Protein AF-A0A2R6IZD3-F1 (afdb_monomer_lite)

Structu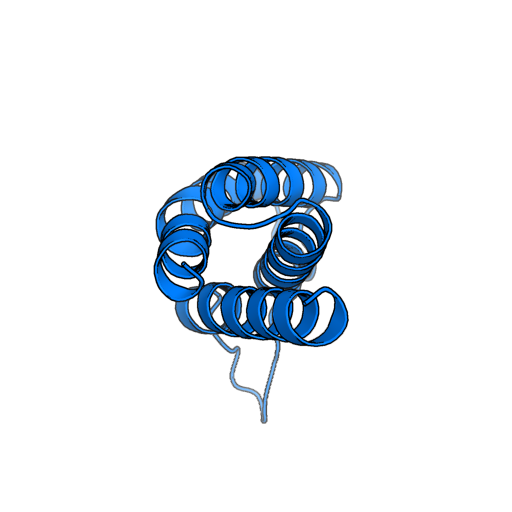re (mmCIF, N/CA/C/O backbone):
data_AF-A0A2R6IZD3-F1
#
_entry.id   AF-A0A2R6IZD3-F1
#
loop_
_atom_site.group_PDB
_atom_site.id
_atom_site.type_symbol
_atom_site.label_atom_id
_atom_site.label_alt_id
_atom_site.label_comp_id
_atom_site.label_asym_id
_atom_site.label_entity_id
_atom_site.label_seq_id
_atom_site.pdbx_PDB_ins_code
_atom_site.Cartn_x
_atom_site.Cartn_y
_atom_site.Cartn_z
_atom_site.occupancy
_atom_site.B_iso_or_equiv
_atom_site.auth_seq_id
_atom_site.auth_comp_id
_atom_site.auth_asym_id
_atom_site.auth_atom_id
_atom_site.pdbx_PDB_model_num
ATOM 1 N N . ARG A 1 1 ? 10.808 -5.545 -6.545 1.00 80.62 1 ARG A N 1
ATOM 2 C CA . ARG A 1 1 ? 10.245 -4.189 -6.763 1.00 80.62 1 ARG A CA 1
ATOM 3 C C . ARG A 1 1 ? 8.856 -3.970 -6.158 1.00 80.62 1 ARG A C 1
ATOM 5 O O . ARG A 1 1 ? 8.597 -2.849 -5.776 1.00 80.62 1 ARG A O 1
ATOM 12 N N . VAL A 1 2 ? 7.989 -4.988 -6.036 1.00 90.44 2 VAL A N 1
ATOM 13 C CA . VAL A 1 2 ? 6.644 -4.836 -5.426 1.00 90.44 2 VAL A CA 1
ATOM 14 C C . VAL A 1 2 ? 6.631 -5.159 -3.926 1.00 90.44 2 VAL A C 1
ATOM 16 O O . VAL A 1 2 ? 6.187 -4.349 -3.127 1.00 90.44 2 VAL A O 1
ATOM 19 N N . ALA A 1 3 ? 7.171 -6.318 -3.534 1.00 90.50 3 ALA A N 1
ATOM 20 C CA . ALA A 1 3 ? 7.132 -6.767 -2.139 1.00 90.50 3 ALA A CA 1
ATOM 21 C C . ALA A 1 3 ? 7.892 -5.838 -1.176 1.00 90.50 3 ALA A C 1
ATOM 23 O O . ALA A 1 3 ? 7.419 -5.579 -0.079 1.00 90.50 3 ALA A O 1
ATOM 24 N N . LEU A 1 4 ? 9.046 -5.308 -1.598 1.00 92.94 4 LEU A N 1
ATOM 25 C CA . LEU A 1 4 ? 9.873 -4.436 -0.761 1.00 92.94 4 LEU A CA 1
ATOM 26 C C . LEU A 1 4 ? 9.143 -3.148 -0.329 1.00 92.94 4 LEU A C 1
ATOM 28 O O . LEU A 1 4 ? 9.018 -2.950 0.876 1.00 92.94 4 LEU A O 1
ATOM 32 N N . PRO A 1 5 ? 8.606 -2.303 -1.237 1.00 91.81 5 PRO A N 1
ATOM 33 C CA . PRO A 1 5 ? 7.829 -1.140 -0.810 1.00 91.81 5 PRO A CA 1
ATOM 34 C C . PRO A 1 5 ? 6.567 -1.524 -0.030 1.00 91.81 5 PRO A C 1
ATOM 36 O O . PRO A 1 5 ? 6.240 -0.834 0.923 1.00 91.81 5 PRO A O 1
ATOM 39 N N . ALA A 1 6 ? 5.892 -2.629 -0.366 1.00 93.19 6 ALA A N 1
ATOM 40 C CA . ALA A 1 6 ? 4.692 -3.062 0.355 1.00 93.19 6 ALA A CA 1
ATOM 41 C C . ALA A 1 6 ? 4.972 -3.430 1.825 1.00 93.19 6 ALA A C 1
ATOM 43 O O . ALA A 1 6 ? 4.234 -3.023 2.718 1.00 93.19 6 ALA A O 1
ATOM 44 N N . ILE A 1 7 ? 6.064 -4.154 2.091 1.00 95.81 7 ILE A N 1
ATOM 45 C CA . ILE A 1 7 ? 6.484 -4.469 3.463 1.00 95.81 7 ILE A CA 1
ATOM 46 C C . ILE A 1 7 ? 6.988 -3.212 4.180 1.00 95.81 7 ILE A C 1
ATOM 48 O O . ILE A 1 7 ? 6.666 -3.025 5.345 1.00 95.81 7 ILE A O 1
ATOM 52 N N . LEU A 1 8 ? 7.711 -2.316 3.497 1.00 93.00 8 LEU A N 1
ATOM 53 C CA . LEU A 1 8 ? 8.158 -1.051 4.094 1.00 93.00 8 LEU A CA 1
ATOM 54 C C . LEU A 1 8 ? 6.991 -0.132 4.479 1.00 93.00 8 LEU A C 1
ATOM 56 O O . LEU A 1 8 ? 7.055 0.503 5.527 1.00 93.00 8 LEU A O 1
ATOM 60 N N . MET A 1 9 ? 5.927 -0.077 3.670 1.00 95.00 9 MET A N 1
ATOM 61 C CA . MET A 1 9 ? 4.697 0.641 4.023 1.00 95.00 9 MET A CA 1
ATOM 62 C C . MET A 1 9 ? 4.124 0.112 5.332 1.00 95.00 9 MET A C 1
ATOM 64 O O . MET A 1 9 ? 3.838 0.908 6.215 1.00 95.00 9 MET A O 1
ATOM 68 N N . LEU A 1 10 ? 4.039 -1.211 5.495 1.00 92.75 10 LEU A N 1
ATOM 69 C CA . LEU A 1 10 ? 3.637 -1.790 6.770 1.00 92.75 10 LEU A CA 1
ATOM 70 C C . LEU A 1 10 ? 4.608 -1.397 7.891 1.00 92.75 10 LEU A C 1
ATOM 72 O O . LEU A 1 10 ? 4.209 -0.825 8.890 1.00 92.75 10 LEU A O 1
ATOM 76 N N . THR A 1 11 ? 5.902 -1.660 7.727 1.00 93.50 11 THR A N 1
ATOM 77 C CA . THR A 1 11 ? 6.884 -1.485 8.810 1.00 93.50 11 THR A CA 1
ATOM 78 C C . THR A 1 11 ? 7.022 -0.033 9.285 1.00 93.50 11 THR A C 1
ATOM 80 O O . THR A 1 11 ? 7.405 0.192 10.430 1.00 93.50 11 THR A O 1
ATOM 83 N N . ILE A 1 12 ? 6.746 0.952 8.425 1.00 93.12 12 ILE A N 1
ATOM 84 C CA . ILE A 1 12 ? 6.958 2.376 8.725 1.00 93.12 12 ILE A CA 1
ATOM 85 C C . ILE A 1 12 ? 5.637 3.129 8.890 1.00 93.12 12 ILE A C 1
ATOM 87 O O . ILE A 1 12 ? 5.478 3.868 9.860 1.00 93.12 12 ILE A O 1
ATOM 91 N N . ALA A 1 13 ? 4.702 2.989 7.947 1.00 89.62 13 ALA A N 1
ATOM 92 C CA . ALA A 1 13 ? 3.487 3.798 7.950 1.00 89.62 13 ALA A CA 1
ATOM 93 C C . ALA A 1 13 ? 2.497 3.353 9.034 1.00 89.62 13 ALA A C 1
ATOM 95 O O . ALA A 1 13 ? 1.844 4.214 9.617 1.00 89.62 13 ALA A O 1
ATOM 96 N N . ASP A 1 14 ? 2.433 2.055 9.355 1.00 90.06 14 ASP A N 1
ATOM 97 C CA . ASP A 1 14 ? 1.525 1.539 10.388 1.00 90.06 14 ASP A CA 1
ATOM 98 C C . ASP A 1 14 ? 1.879 2.052 11.801 1.00 90.06 14 ASP A C 1
ATOM 100 O O . ASP A 1 14 ? 1.026 2.699 12.416 1.00 90.06 14 ASP A O 1
ATOM 104 N N . PRO A 1 15 ? 3.135 1.955 12.298 1.00 89.62 15 PRO A N 1
ATOM 105 C CA . PRO A 1 15 ? 3.491 2.556 13.585 1.00 89.62 15 PRO A CA 1
ATOM 106 C C . PRO A 1 15 ? 3.263 4.070 13.633 1.00 89.62 15 PRO A C 1
ATOM 108 O O . PRO A 1 15 ? 2.791 4.587 14.643 1.00 89.62 15 PRO A O 1
ATOM 111 N N . LEU A 1 16 ? 3.567 4.794 12.548 1.00 89.25 16 LEU A N 1
ATOM 112 C CA . LEU A 1 16 ? 3.318 6.238 12.472 1.00 89.25 16 LEU A CA 1
ATOM 113 C C . LEU A 1 16 ? 1.825 6.550 12.589 1.00 89.25 16 LEU A C 1
ATOM 115 O O . LEU A 1 16 ? 1.436 7.428 13.357 1.00 89.25 16 LEU A O 1
ATOM 119 N N . SER A 1 17 ? 0.990 5.810 11.867 1.00 86.06 17 SER A N 1
ATOM 120 C CA . SER A 1 17 ? -0.458 5.977 11.897 1.00 86.06 17 SER A CA 1
ATOM 121 C C . SER A 1 17 ? -1.054 5.594 13.256 1.00 86.06 17 SER A C 1
ATOM 123 O O . SER A 1 17 ? -1.956 6.269 13.751 1.00 86.06 17 SER A O 1
ATOM 125 N N . GLY A 1 18 ? -0.525 4.554 13.907 1.00 85.56 18 GLY A N 1
ATOM 126 C CA . GLY A 1 18 ? -0.901 4.164 15.267 1.00 85.56 18 GLY A CA 1
ATOM 127 C C . GLY A 1 18 ? -0.545 5.222 16.316 1.00 85.56 18 GLY A C 1
ATOM 128 O O . GLY A 1 18 ? -1.359 5.511 17.191 1.00 85.56 18 GLY A O 1
ATOM 129 N N . LEU A 1 19 ? 0.629 5.853 16.201 1.00 87.00 19 LEU A N 1
ATOM 130 C CA . LEU A 1 19 ? 1.038 6.949 17.087 1.00 87.00 19 LEU A CA 1
ATOM 131 C C . LEU A 1 19 ? 0.142 8.182 16.911 1.00 87.00 19 LEU A C 1
ATOM 133 O O . LEU A 1 19 ? -0.279 8.780 17.899 1.00 87.00 19 LEU A O 1
ATOM 137 N N . LEU A 1 20 ? -0.188 8.531 15.665 1.00 83.88 20 LEU A N 1
ATOM 138 C CA . LEU A 1 20 ? -1.009 9.700 15.338 1.00 83.88 20 LEU A CA 1
ATOM 139 C C . LEU A 1 20 ? -2.507 9.502 15.630 1.00 83.88 20 LEU A C 1
ATOM 141 O O . LEU A 1 20 ? -3.202 10.477 15.885 1.00 83.88 20 LEU A O 1
ATOM 145 N N . GLY A 1 21 ? -3.007 8.263 15.592 1.00 73.75 21 GLY A N 1
ATOM 146 C CA . GLY A 1 21 ? -4.418 7.928 15.828 1.00 73.75 21 GLY A CA 1
ATOM 147 C C . GLY A 1 21 ? -4.753 7.485 17.257 1.00 73.75 21 GLY A C 1
ATOM 148 O O . GLY A 1 21 ? -5.878 7.057 17.504 1.00 73.75 21 GLY A O 1
ATOM 149 N N . SER A 1 22 ? -3.792 7.541 18.184 1.00 65.19 22 SER A N 1
ATOM 150 C CA . SER A 1 22 ? -3.899 6.946 19.526 1.00 65.19 22 SER A CA 1
ATOM 151 C C . SER A 1 22 ? -4.963 7.575 20.443 1.00 65.19 22 SER A C 1
ATOM 153 O O . SER A 1 22 ? -5.399 6.916 21.386 1.00 65.19 22 SER A O 1
ATOM 155 N N . ASP A 1 23 ? -5.448 8.781 20.132 1.00 58.00 23 ASP A N 1
ATOM 156 C CA . ASP A 1 23 ? -6.492 9.477 20.901 1.00 58.00 23 ASP A CA 1
ATOM 157 C C . ASP A 1 23 ? -7.934 9.242 20.391 1.00 58.00 23 ASP A C 1
ATOM 159 O O . ASP A 1 23 ? -8.891 9.687 21.029 1.00 58.00 23 ASP A O 1
ATOM 163 N N . GLU A 1 24 ? -8.146 8.516 19.281 1.00 55.03 24 GLU A N 1
ATOM 164 C CA . GLU A 1 24 ? -9.479 8.374 18.671 1.00 55.03 24 GLU A CA 1
ATOM 165 C C . GLU A 1 24 ? -9.986 6.918 18.601 1.00 55.03 24 GLU A C 1
ATOM 167 O O . GLU A 1 24 ? -9.659 6.147 17.700 1.00 55.03 24 GLU A O 1
ATOM 172 N N . LEU A 1 25 ? -10.909 6.548 19.502 1.00 54.03 25 LEU A N 1
ATOM 173 C CA . LEU A 1 25 ? -11.754 5.345 19.384 1.00 54.03 25 LEU A CA 1
ATOM 174 C C . LEU A 1 25 ? -12.848 5.553 18.317 1.00 54.03 25 LEU A C 1
ATOM 176 O O . LEU A 1 25 ? -14.041 5.610 18.626 1.00 54.03 25 LEU A O 1
ATOM 180 N N . ARG A 1 26 ? -12.457 5.708 17.049 1.00 60.69 26 ARG A N 1
ATOM 181 C CA . ARG A 1 26 ? -13.386 5.852 15.916 1.00 60.69 26 ARG A CA 1
ATOM 182 C C . ARG A 1 26 ? -13.267 4.692 14.933 1.00 60.69 26 ARG A C 1
ATOM 184 O O . ARG A 1 26 ? -12.221 4.074 14.786 1.00 60.69 26 ARG A O 1
ATOM 191 N N . ALA A 1 27 ? -14.372 4.405 14.243 1.00 55.12 27 ALA A N 1
ATOM 192 C CA . ALA A 1 27 ? -14.442 3.354 13.223 1.00 55.12 27 ALA A CA 1
ATOM 193 C C . ALA A 1 27 ? -13.591 3.656 11.972 1.00 55.12 27 ALA A C 1
ATOM 195 O O . ALA A 1 27 ? -13.261 2.739 11.226 1.00 55.12 27 ALA A O 1
ATOM 196 N N . ALA A 1 28 ? -13.242 4.927 11.757 1.00 61.22 28 ALA A N 1
ATOM 197 C CA . ALA A 1 28 ? -12.306 5.388 10.741 1.00 61.22 28 ALA A CA 1
ATOM 198 C C . ALA A 1 28 ? -11.344 6.401 11.374 1.00 61.22 28 ALA A C 1
ATOM 200 O O . ALA A 1 28 ? -11.766 7.185 12.230 1.00 61.22 28 ALA A O 1
ATOM 201 N N . LYS A 1 29 ? -10.074 6.378 10.950 1.00 71.00 29 LYS A N 1
ATOM 202 C CA . LYS A 1 29 ? -9.052 7.343 11.390 1.00 71.00 29 LYS A CA 1
ATOM 203 C C . LYS A 1 29 ? -9.396 8.760 10.919 1.00 71.00 29 LYS A C 1
ATOM 205 O O . LYS A 1 29 ? -10.083 8.937 9.910 1.00 71.00 29 LYS A O 1
ATOM 210 N N . GLU A 1 30 ? -8.890 9.770 11.626 1.00 82.19 30 GLU A N 1
ATOM 211 C CA . GLU A 1 30 ? -9.009 11.162 11.189 1.00 82.19 30 GLU A CA 1
ATOM 212 C C . GLU A 1 30 ? -8.457 11.357 9.770 1.00 82.19 30 GLU A C 1
ATOM 214 O O . GLU A 1 30 ? -7.452 10.760 9.374 1.00 82.19 30 GLU A O 1
ATOM 219 N N . ALA A 1 31 ? -9.078 12.264 9.011 1.00 82.44 31 ALA A N 1
ATOM 220 C CA . ALA A 1 31 ? -8.635 12.600 7.658 1.00 82.44 31 ALA A CA 1
ATOM 221 C C . ALA A 1 31 ? -7.178 13.107 7.615 1.00 82.44 31 ALA A C 1
ATOM 223 O O . ALA A 1 31 ? -6.475 12.878 6.631 1.00 82.44 31 ALA A O 1
ATOM 224 N N . SER A 1 32 ? -6.723 13.759 8.690 1.00 84.31 32 SER A N 1
ATOM 225 C CA . SER A 1 32 ? -5.337 14.193 8.913 1.00 84.31 32 SER A CA 1
ATOM 226 C C . SER A 1 32 ? -4.367 13.003 8.916 1.00 84.31 32 SER A C 1
ATOM 228 O O . SER A 1 32 ? -3.382 13.008 8.177 1.00 84.31 32 SER A O 1
ATOM 230 N N . VAL A 1 33 ? -4.676 11.956 9.686 1.00 88.56 33 VAL A N 1
ATOM 231 C CA . VAL A 1 33 ? -3.868 10.735 9.802 1.00 88.56 33 VAL A CA 1
ATOM 232 C C . VAL A 1 33 ? -3.831 9.994 8.469 1.00 88.56 33 VAL A C 1
ATOM 234 O O . VAL A 1 33 ? -2.752 9.649 7.999 1.00 88.56 33 VAL A O 1
ATOM 237 N N . LEU A 1 34 ? -4.976 9.847 7.794 1.00 89.69 34 LEU A N 1
ATOM 238 C CA . LEU A 1 34 ? -5.040 9.204 6.474 1.00 89.69 34 LEU A CA 1
ATOM 239 C C . LEU A 1 34 ? -4.189 9.932 5.427 1.00 89.69 34 LEU A C 1
ATOM 241 O O . LEU A 1 34 ? -3.487 9.286 4.646 1.00 89.69 34 LEU A O 1
ATOM 245 N N . ALA A 1 35 ? -4.220 11.268 5.418 1.00 91.31 35 ALA A N 1
ATOM 246 C CA . ALA A 1 35 ? -3.399 12.064 4.512 1.00 91.31 35 ALA A CA 1
ATOM 247 C C . ALA A 1 35 ? -1.900 11.851 4.777 1.00 91.31 35 ALA A C 1
ATOM 249 O O . ALA A 1 35 ? -1.131 11.671 3.832 1.00 91.31 35 ALA A O 1
ATOM 250 N N . ILE A 1 36 ? -1.484 11.812 6.047 1.00 93.19 36 ILE A N 1
ATOM 251 C CA . ILE A 1 36 ? -0.090 11.541 6.420 1.00 93.19 36 ILE A CA 1
ATOM 252 C C . ILE A 1 36 ? 0.311 10.120 6.008 1.00 93.19 36 ILE A C 1
ATOM 254 O O . ILE A 1 36 ? 1.333 9.964 5.337 1.00 93.19 36 ILE A O 1
ATOM 258 N N . THR A 1 37 ? -0.497 9.101 6.326 1.00 94.19 37 THR A N 1
ATOM 259 C CA . THR A 1 37 ? -0.246 7.707 5.924 1.00 94.19 37 THR A CA 1
ATOM 260 C C . THR A 1 37 ? -0.077 7.601 4.410 1.00 94.19 37 THR A C 1
ATOM 262 O O . THR A 1 37 ? 0.871 6.980 3.936 1.00 94.19 37 THR A O 1
ATOM 265 N N . PHE A 1 38 ? -0.947 8.253 3.632 1.00 96.50 38 PHE A N 1
ATOM 266 C CA . PHE A 1 38 ? -0.840 8.278 2.173 1.00 96.50 38 PHE A CA 1
ATOM 267 C C . PHE A 1 38 ? 0.482 8.878 1.694 1.00 96.50 38 PHE A C 1
ATOM 269 O O . PHE A 1 38 ? 1.167 8.274 0.868 1.00 96.50 38 PHE A O 1
ATOM 276 N N . LEU A 1 39 ? 0.865 10.043 2.222 1.00 96.94 39 LEU A N 1
ATOM 277 C CA . LEU A 1 39 ? 2.105 10.718 1.837 1.00 96.94 39 LEU A CA 1
ATOM 278 C C . LEU A 1 39 ? 3.340 9.880 2.183 1.00 96.94 39 LEU A C 1
ATOM 280 O O . LEU A 1 39 ? 4.246 9.761 1.357 1.00 96.94 39 LEU A O 1
ATOM 284 N N . VAL A 1 40 ? 3.360 9.258 3.365 1.00 96.75 40 VAL A N 1
ATOM 285 C CA . VAL A 1 40 ? 4.444 8.364 3.794 1.00 96.75 40 VAL A CA 1
ATOM 286 C C . VA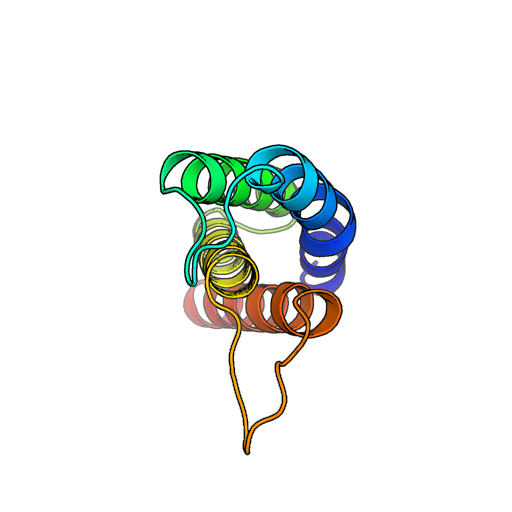L A 1 40 ? 4.526 7.144 2.878 1.00 96.75 40 VAL A C 1
ATOM 288 O O . VAL A 1 40 ? 5.595 6.855 2.339 1.00 96.75 40 VAL A O 1
ATOM 291 N N . CYS A 1 41 ? 3.407 6.458 2.637 1.00 96.81 41 CYS A N 1
ATOM 292 C CA . CYS A 1 41 ? 3.373 5.299 1.748 1.00 96.81 41 CYS A CA 1
ATOM 293 C C . CYS A 1 41 ? 3.811 5.662 0.321 1.00 96.81 41 CYS A C 1
ATOM 295 O O . CYS A 1 41 ? 4.590 4.933 -0.297 1.00 96.81 41 CYS A O 1
ATOM 297 N N . PHE A 1 42 ? 3.368 6.809 -0.198 1.00 97.62 42 PHE A N 1
ATOM 298 C CA . PHE A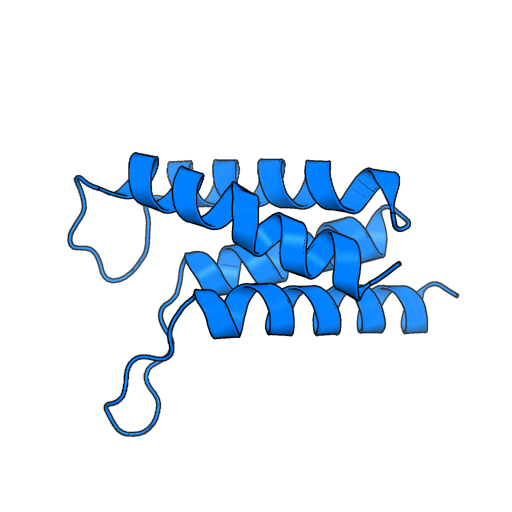 1 42 ? 3.760 7.286 -1.522 1.00 97.62 42 PHE A CA 1
ATOM 299 C C . PHE A 1 42 ? 5.263 7.583 -1.602 1.00 97.62 42 PHE A C 1
ATOM 301 O O . PHE A 1 42 ? 5.930 7.143 -2.544 1.00 97.62 42 PHE A O 1
ATOM 308 N N . ALA A 1 43 ? 5.821 8.253 -0.590 1.00 97.44 43 ALA A N 1
ATOM 309 C CA . ALA A 1 43 ? 7.255 8.514 -0.496 1.00 97.44 43 ALA A CA 1
ATOM 310 C C . ALA A 1 43 ? 8.075 7.214 -0.435 1.00 97.44 43 ALA A C 1
ATOM 312 O O . ALA A 1 43 ? 9.101 7.110 -1.106 1.00 97.44 43 ALA A O 1
ATOM 313 N N . ILE A 1 44 ? 7.594 6.200 0.294 1.00 96.88 44 ILE A N 1
ATOM 314 C CA . ILE A 1 44 ? 8.219 4.871 0.365 1.00 96.88 44 ILE A CA 1
ATOM 315 C C . ILE A 1 44 ? 8.192 4.165 -0.994 1.00 96.88 44 ILE A C 1
ATOM 317 O O . ILE A 1 44 ? 9.182 3.543 -1.363 1.00 96.88 44 ILE A O 1
ATOM 321 N N . ALA A 1 45 ? 7.089 4.232 -1.747 1.00 96.06 45 ALA A N 1
ATOM 322 C CA . ALA A 1 45 ? 6.947 3.520 -3.022 1.00 96.06 45 ALA A CA 1
ATOM 323 C C . ALA A 1 45 ? 7.746 4.140 -4.175 1.00 96.06 45 ALA A C 1
ATOM 325 O O . ALA A 1 45 ? 8.276 3.415 -5.020 1.00 96.06 45 ALA A O 1
ATOM 326 N N . THR A 1 46 ? 7.818 5.471 -4.205 1.00 96.44 46 THR A N 1
ATOM 327 C CA . THR A 1 46 ? 8.423 6.271 -5.282 1.00 96.44 46 THR A CA 1
ATOM 328 C C . THR A 1 46 ? 9.829 5.814 -5.713 1.00 96.44 46 THR A C 1
ATOM 330 O O . THR A 1 46 ? 10.066 5.736 -6.917 1.00 96.44 46 THR A O 1
ATOM 333 N N . PRO A 1 47 ? 10.771 5.457 -4.814 1.00 96.19 47 PRO A N 1
ATOM 334 C CA . PRO A 1 47 ? 12.093 4.982 -5.234 1.00 96.19 47 PRO A CA 1
ATOM 335 C C . PRO A 1 47 ? 12.105 3.580 -5.871 1.00 96.19 47 PRO A C 1
ATOM 337 O O . PRO A 1 47 ? 13.126 3.183 -6.429 1.00 96.19 47 PRO A O 1
ATOM 340 N N . PHE A 1 48 ? 11.013 2.807 -5.799 1.00 95.25 48 PHE A N 1
ATOM 341 C CA . PHE A 1 48 ? 10.983 1.411 -6.261 1.00 95.25 48 PHE A CA 1
ATOM 342 C C . PHE A 1 48 ? 10.147 1.175 -7.521 1.00 95.25 48 PHE A C 1
ATOM 344 O O . PHE A 1 48 ? 10.392 0.191 -8.231 1.00 95.25 48 PHE A O 1
ATOM 351 N N . VAL A 1 49 ? 9.135 2.008 -7.780 1.00 95.31 49 VAL A N 1
ATOM 352 C CA . VAL A 1 49 ? 8.179 1.830 -8.885 1.00 95.31 49 VAL A CA 1
ATOM 353 C C . VAL A 1 49 ? 7.788 3.174 -9.519 1.00 95.31 49 VAL A C 1
ATOM 355 O O . VAL A 1 49 ? 7.919 4.208 -8.870 1.00 95.31 49 VAL A O 1
ATOM 358 N N . PRO A 1 50 ? 7.294 3.188 -10.775 1.00 95.88 50 PRO A N 1
ATOM 359 C CA . PRO A 1 50 ? 6.826 4.413 -11.422 1.00 95.88 50 PRO A CA 1
ATOM 360 C C . PRO A 1 50 ? 5.702 5.127 -10.642 1.00 95.88 50 PRO A C 1
ATOM 362 O O . PRO A 1 50 ? 5.021 4.490 -9.830 1.00 95.88 50 PRO A O 1
ATOM 365 N N . PRO A 1 51 ? 5.436 6.419 -10.930 1.00 95.25 51 PRO A N 1
ATOM 366 C CA . PRO A 1 51 ? 4.496 7.231 -10.152 1.00 95.25 51 PRO A CA 1
ATOM 367 C C . PRO A 1 51 ? 3.079 6.657 -10.053 1.00 95.25 51 PRO A C 1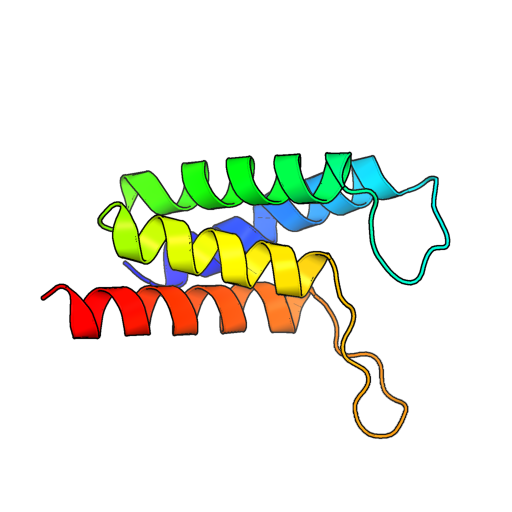
ATOM 369 O O . PRO A 1 51 ? 2.482 6.688 -8.983 1.00 95.25 51 PRO A O 1
ATOM 372 N N . VAL A 1 52 ? 2.540 6.095 -11.141 1.00 95.69 52 VAL A N 1
ATOM 373 C CA . VAL A 1 52 ? 1.173 5.543 -11.1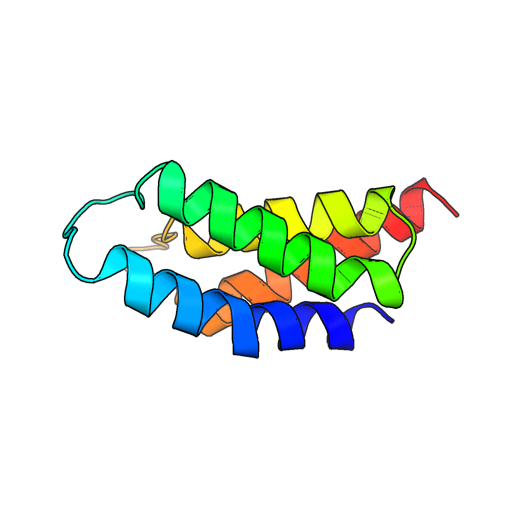54 1.00 95.69 52 VAL A CA 1
ATOM 374 C C . VAL A 1 52 ? 1.040 4.319 -10.226 1.00 95.69 52 VAL A C 1
ATOM 376 O O . VAL A 1 52 ? 0.205 4.361 -9.324 1.00 95.69 52 VAL A O 1
ATOM 379 N N . PRO A 1 53 ? 1.871 3.261 -10.341 1.00 96.38 53 PRO A N 1
ATOM 380 C CA . PRO A 1 53 ? 1.902 2.177 -9.357 1.00 96.38 53 PRO A CA 1
ATOM 381 C C . PRO A 1 53 ? 2.155 2.643 -7.918 1.00 96.38 53 PRO A C 1
ATOM 383 O O . PRO A 1 53 ? 1.545 2.101 -6.999 1.00 96.38 53 PRO A O 1
ATOM 386 N N . ALA A 1 54 ? 3.028 3.638 -7.712 1.00 96.81 54 ALA A N 1
ATOM 387 C CA . ALA A 1 54 ? 3.308 4.192 -6.386 1.00 96.81 54 ALA A CA 1
ATOM 388 C C . ALA A 1 54 ? 2.062 4.840 -5.762 1.00 96.81 54 ALA A C 1
ATOM 390 O O . ALA A 1 54 ? 1.750 4.564 -4.605 1.00 96.81 54 ALA A O 1
ATOM 391 N N . LEU A 1 55 ? 1.325 5.646 -6.536 1.00 97.00 55 LEU A N 1
ATOM 392 C CA . LEU A 1 55 ? 0.060 6.258 -6.115 1.00 97.00 55 LEU A CA 1
ATOM 393 C C . LEU A 1 55 ? -0.985 5.198 -5.754 1.00 97.00 55 LEU A C 1
ATOM 395 O O . LEU A 1 55 ? -1.616 5.294 -4.704 1.00 97.00 55 LEU A O 1
ATOM 399 N N . LEU A 1 56 ? -1.146 4.174 -6.599 1.00 97.25 56 LEU A N 1
ATOM 400 C CA . LEU A 1 56 ? -2.103 3.089 -6.363 1.00 97.25 56 LEU A CA 1
ATOM 401 C C . LEU A 1 56 ? -1.757 2.287 -5.103 1.00 97.25 56 LEU A C 1
ATOM 403 O O . LEU A 1 56 ? -2.636 2.009 -4.290 1.00 97.25 56 LEU A O 1
ATOM 407 N N . GLY A 1 57 ? -0.476 1.954 -4.922 1.00 97.12 57 GLY A N 1
ATOM 408 C CA . GLY A 1 57 ? 0.024 1.276 -3.728 1.00 97.12 57 GLY A CA 1
ATOM 409 C C . GLY A 1 57 ? -0.223 2.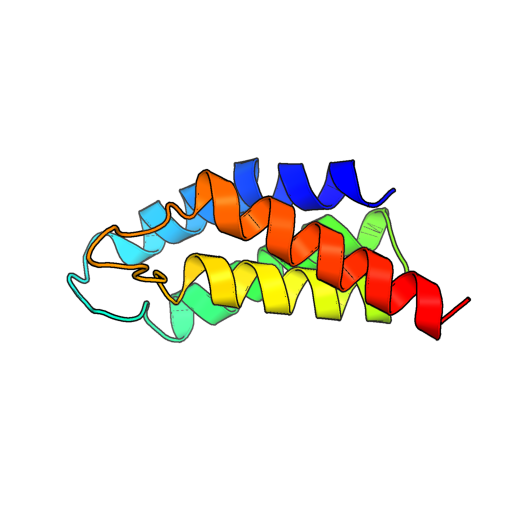073 -2.455 1.00 97.12 57 GLY A C 1
ATOM 410 O O . GLY A 1 57 ? -0.760 1.532 -1.491 1.00 97.12 57 GLY A O 1
ATOM 411 N N . ALA A 1 58 ? 0.118 3.363 -2.474 1.00 97.06 58 ALA A N 1
ATOM 412 C CA . ALA A 1 58 ? -0.093 4.258 -1.344 1.00 97.06 58 ALA A CA 1
ATOM 413 C C . ALA A 1 58 ? -1.573 4.387 -0.984 1.00 97.06 58 ALA A C 1
ATOM 415 O O . ALA A 1 58 ? -1.931 4.256 0.181 1.00 97.06 58 ALA A O 1
ATOM 416 N N . PHE A 1 59 ? -2.442 4.560 -1.981 1.00 97.00 59 PHE A N 1
ATOM 417 C CA . PHE A 1 59 ? -3.882 4.649 -1.764 1.00 97.00 59 PHE A CA 1
ATOM 418 C C . PHE A 1 59 ? -4.457 3.370 -1.140 1.00 97.00 59 PHE A C 1
ATOM 420 O O . PHE A 1 59 ? -5.205 3.436 -0.166 1.00 97.00 59 PHE A O 1
ATOM 427 N N . ALA A 1 60 ? -4.074 2.200 -1.659 1.00 96.62 60 ALA A N 1
ATOM 428 C CA . ALA A 1 60 ? -4.527 0.917 -1.130 1.00 96.62 60 ALA A CA 1
ATOM 429 C C . ALA A 1 60 ? -4.041 0.671 0.310 1.00 96.62 60 ALA A C 1
ATOM 431 O O . ALA A 1 60 ? -4.825 0.223 1.145 1.00 96.62 60 ALA A O 1
ATOM 432 N N . ALA A 1 61 ? -2.782 1.008 0.613 1.00 95.75 61 ALA A N 1
ATOM 433 C CA . ALA A 1 61 ? -2.227 0.927 1.964 1.00 95.75 61 ALA A CA 1
ATOM 434 C C . ALA A 1 61 ? -2.972 1.844 2.947 1.00 95.75 61 ALA A C 1
ATOM 436 O O . ALA A 1 61 ? -3.347 1.408 4.030 1.00 95.75 61 ALA A O 1
ATOM 437 N N . THR A 1 62 ? -3.246 3.091 2.557 1.00 95.19 62 THR A N 1
ATOM 438 C CA . THR A 1 62 ? -3.994 4.046 3.388 1.00 95.19 62 THR A CA 1
ATOM 439 C C . THR A 1 62 ? -5.419 3.586 3.661 1.00 95.19 62 THR A C 1
ATOM 441 O O . THR A 1 62 ? -5.912 3.756 4.772 1.00 95.19 62 THR A O 1
ATOM 444 N N . LEU A 1 63 ? -6.095 2.990 2.676 1.00 92.69 63 LEU A N 1
ATOM 445 C CA . LEU A 1 63 ? -7.424 2.420 2.898 1.00 92.69 63 LEU A CA 1
ATOM 446 C C . LEU A 1 63 ? -7.381 1.229 3.859 1.00 92.69 63 LEU A C 1
ATOM 448 O O . LEU A 1 63 ? -8.252 1.124 4.719 1.00 92.69 63 LEU A O 1
ATOM 452 N N . ALA A 1 64 ? -6.375 0.362 3.728 1.00 92.38 64 ALA A N 1
ATOM 453 C CA . ALA A 1 64 ? -6.181 -0.785 4.611 1.00 92.38 64 ALA A CA 1
ATOM 454 C C . ALA A 1 64 ? -5.899 -0.370 6.070 1.00 92.38 64 ALA A C 1
ATOM 456 O O . ALA A 1 64 ? -6.419 -0.997 6.987 1.00 92.38 64 ALA A O 1
ATOM 457 N N . ASP A 1 65 ? -5.137 0.708 6.265 1.00 90.38 65 ASP A N 1
ATOM 458 C CA . ASP A 1 65 ? -4.840 1.324 7.567 1.00 90.38 65 ASP A CA 1
ATOM 459 C C . ASP A 1 65 ? -6.049 2.078 8.165 1.00 90.38 65 ASP A C 1
ATOM 461 O O . ASP A 1 65 ? -6.279 2.100 9.376 1.00 90.38 65 ASP A O 1
ATOM 465 N N . GLY A 1 66 ? -6.837 2.724 7.303 1.00 87.38 66 GLY A N 1
ATOM 466 C CA . GLY A 1 66 ? -7.952 3.580 7.699 1.00 87.38 66 GLY A CA 1
ATOM 467 C C . GLY A 1 66 ? -9.264 2.854 7.975 1.00 87.38 66 GLY A C 1
ATOM 468 O O . GLY A 1 66 ? -10.087 3.360 8.741 1.00 87.38 66 GLY A O 1
ATOM 469 N N . VAL A 1 67 ? -9.479 1.700 7.338 1.00 84.12 67 VAL A N 1
ATOM 470 C CA . VAL A 1 67 ? -10.731 0.939 7.399 1.00 84.12 67 VAL A CA 1
ATOM 471 C C . VAL A 1 67 ? -10.433 -0.495 7.807 1.00 84.12 67 VAL A C 1
ATOM 473 O O . VAL A 1 67 ? -9.937 -1.288 7.010 1.00 84.12 67 VAL A O 1
ATOM 476 N N . LYS A 1 68 ? -10.816 -0.856 9.034 1.00 80.88 68 LYS A N 1
ATOM 477 C CA . LYS A 1 68 ? -10.666 -2.225 9.540 1.00 80.88 68 LYS A CA 1
ATOM 478 C C . LYS A 1 68 ? -11.746 -3.133 8.939 1.00 80.88 68 LYS A C 1
ATOM 480 O O . LYS A 1 68 ? -12.921 -2.978 9.288 1.00 80.88 68 LYS A O 1
ATOM 485 N N . PRO A 1 69 ? -11.408 -4.081 8.045 1.00 80.56 69 PRO A N 1
ATOM 486 C CA . PRO A 1 69 ? -12.405 -4.967 7.468 1.00 80.56 69 PRO A CA 1
ATOM 487 C C . PRO A 1 69 ? -12.860 -5.984 8.514 1.00 80.56 69 PRO A C 1
ATOM 489 O O . PRO A 1 69 ? -12.045 -6.556 9.236 1.00 80.56 69 PRO A O 1
ATOM 492 N N . VAL A 1 70 ? -14.165 -6.254 8.560 1.00 86.38 70 VAL A N 1
ATOM 493 C CA . VAL A 1 70 ? -14.738 -7.286 9.430 1.00 86.38 70 VAL A CA 1
ATOM 494 C C . VAL A 1 70 ? -15.305 -8.402 8.568 1.00 86.38 70 VAL A C 1
ATOM 496 O O . VAL A 1 70 ? -16.276 -8.205 7.837 1.00 86.38 70 VAL A O 1
ATOM 499 N N . LEU A 1 71 ? -14.718 -9.592 8.662 1.00 86.44 71 LEU A N 1
ATOM 500 C CA . LEU A 1 71 ? -15.171 -10.775 7.942 1.00 86.44 71 LEU A CA 1
ATOM 501 C C . LEU A 1 71 ? -15.742 -11.783 8.937 1.00 86.44 71 LEU A C 1
ATOM 503 O O . LEU A 1 71 ? -15.027 -12.311 9.782 1.00 86.44 71 LEU A O 1
ATOM 507 N N . ARG A 1 72 ? -17.048 -12.062 8.837 1.00 89.06 72 ARG A N 1
ATOM 508 C CA . ARG A 1 72 ? -17.753 -13.006 9.730 1.00 89.06 72 ARG A CA 1
ATOM 509 C C . ARG A 1 72 ? -17.574 -12.688 11.226 1.00 89.06 72 ARG A C 1
ATOM 511 O O . ARG A 1 72 ? -17.462 -13.594 12.042 1.00 89.06 72 ARG A O 1
ATOM 518 N N . GLY A 1 73 ? -17.529 -11.403 11.574 1.00 88.75 73 GLY A N 1
ATOM 519 C CA . GLY A 1 73 ? -17.327 -10.941 12.951 1.00 88.75 73 GLY A CA 1
ATOM 520 C C . GLY A 1 73 ? -15.864 -10.874 13.404 1.00 88.75 73 GLY A C 1
ATOM 521 O O . GLY A 1 73 ? -15.611 -10.378 14.496 1.00 88.75 73 GLY A O 1
ATOM 522 N N . TYR A 1 74 ? -14.903 -11.302 12.578 1.00 85.81 74 TYR A N 1
ATOM 523 C CA . TYR A 1 74 ? -13.474 -11.163 12.860 1.00 85.81 74 TYR A CA 1
ATOM 524 C C . TYR A 1 74 ? -12.913 -9.906 12.205 1.00 85.81 74 TYR A C 1
ATOM 526 O O . TYR A 1 74 ? -13.068 -9.711 10.998 1.00 85.81 74 TYR A O 1
ATOM 534 N N . VAL A 1 75 ? -12.245 -9.073 13.001 1.00 88.25 75 VAL A N 1
ATOM 535 C CA . VAL A 1 75 ? -11.486 -7.922 12.503 1.00 88.25 75 VAL A CA 1
ATOM 536 C C . VAL A 1 75 ? -10.220 -8.443 11.833 1.00 88.25 75 VAL A C 1
ATOM 538 O O . VAL A 1 75 ? -9.455 -9.183 12.450 1.00 88.25 75 VAL A O 1
ATOM 541 N N . ILE A 1 76 ? -10.019 -8.086 10.568 1.00 89.19 76 ILE A N 1
ATOM 542 C CA . ILE A 1 76 ? -8.783 -8.393 9.856 1.00 89.19 76 ILE A CA 1
ATOM 543 C C . ILE A 1 76 ? -7.759 -7.317 10.205 1.00 89.19 76 ILE A C 1
ATOM 545 O O . ILE A 1 76 ? -8.031 -6.125 10.074 1.00 89.19 76 ILE A O 1
ATOM 549 N N . ASP A 1 77 ? -6.598 -7.771 10.655 1.00 88.81 77 ASP A N 1
ATOM 550 C CA . ASP A 1 77 ? -5.501 -6.929 11.109 1.00 88.81 77 ASP A CA 1
ATOM 551 C C . ASP A 1 77 ? -4.803 -6.193 9.949 1.00 88.81 77 ASP A C 1
ATOM 553 O O . ASP A 1 77 ? -4.630 -6.740 8.851 1.00 88.81 77 ASP A O 1
ATOM 557 N N . ASP A 1 78 ? -4.391 -4.955 10.207 1.00 88.81 78 ASP A N 1
ATOM 558 C CA . ASP A 1 78 ? -3.669 -4.068 9.290 1.00 88.81 78 ASP A CA 1
ATOM 559 C C . ASP A 1 78 ? -2.283 -4.611 8.913 1.00 88.81 78 ASP A C 1
ATOM 561 O O . ASP A 1 78 ? -1.857 -4.444 7.763 1.00 88.81 78 ASP A O 1
ATOM 565 N N . ASN A 1 79 ? -1.642 -5.403 9.784 1.00 92.00 79 ASN A N 1
ATOM 566 C CA . ASN A 1 79 ? -0.400 -6.108 9.449 1.00 92.00 79 ASN A CA 1
ATOM 567 C C . ASN A 1 79 ? -0.565 -7.090 8.286 1.00 92.00 79 ASN A C 1
ATOM 569 O O . ASN A 1 79 ? 0.401 -7.391 7.581 1.00 92.00 79 ASN A O 1
ATOM 573 N N . LEU A 1 80 ? -1.782 -7.592 8.062 1.00 91.88 80 LEU A N 1
ATOM 574 C CA . LEU A 1 80 ? -2.084 -8.422 6.903 1.00 91.88 80 LEU A CA 1
ATOM 575 C C . LEU A 1 80 ? -2.581 -7.583 5.725 1.00 91.88 80 LEU A C 1
ATOM 577 O O . LEU A 1 80 ? -2.148 -7.799 4.591 1.00 91.88 80 LEU A O 1
ATOM 581 N N . THR A 1 81 ? -3.505 -6.651 5.960 1.00 93.12 81 THR A N 1
ATOM 582 C CA . THR A 1 81 ? -4.188 -5.948 4.866 1.00 93.12 81 THR A CA 1
ATOM 583 C C . THR A 1 81 ? -3.292 -4.925 4.173 1.00 93.12 81 THR A C 1
ATOM 585 O O . THR A 1 81 ? -3.337 -4.864 2.945 1.00 93.12 81 THR A O 1
ATOM 588 N N . ILE A 1 82 ? -2.431 -4.192 4.890 1.00 94.50 82 ILE A N 1
ATOM 589 C CA . ILE A 1 82 ? -1.539 -3.168 4.315 1.00 94.50 82 ILE A CA 1
ATOM 590 C C . ILE A 1 82 ? -0.587 -3.755 3.262 1.00 94.50 82 ILE A C 1
ATOM 592 O O . ILE A 1 82 ? -0.652 -3.322 2.104 1.00 94.50 82 ILE A O 1
ATOM 596 N N . PRO A 1 83 ? 0.283 -4.737 3.582 1.00 95.12 83 PRO A N 1
ATOM 597 C CA . PRO A 1 83 ? 1.261 -5.216 2.611 1.00 95.12 83 PRO A CA 1
ATOM 598 C C . PRO A 1 83 ? 0.590 -5.946 1.443 1.00 95.12 83 PRO A C 1
ATOM 600 O O . PRO A 1 83 ? 1.052 -5.841 0.306 1.00 95.12 83 PRO A O 1
ATOM 603 N N . VAL A 1 84 ? -0.519 -6.653 1.686 1.00 95.81 84 VAL A N 1
ATOM 604 C CA . VAL A 1 84 ? -1.252 -7.373 0.636 1.00 95.81 84 VAL A CA 1
ATOM 605 C C . VAL A 1 84 ? -1.945 -6.393 -0.311 1.00 95.81 84 VAL A C 1
ATOM 607 O O . VAL A 1 84 ? -1.759 -6.494 -1.526 1.00 95.81 84 VAL A O 1
ATOM 610 N N . ALA A 1 85 ? -2.694 -5.420 0.214 1.00 96.25 85 ALA A N 1
ATOM 611 C CA . ALA A 1 85 ? -3.396 -4.429 -0.599 1.00 96.25 85 ALA A CA 1
ATOM 612 C C . ALA A 1 85 ? -2.412 -3.572 -1.409 1.00 96.25 85 ALA A C 1
ATOM 614 O O . ALA A 1 85 ? -2.589 -3.409 -2.619 1.00 96.25 85 ALA A O 1
ATOM 615 N N . ALA A 1 86 ? -1.334 -3.100 -0.774 1.00 96.38 86 ALA A N 1
ATOM 616 C CA . ALA A 1 86 ? -0.280 -2.344 -1.440 1.00 96.38 86 ALA A CA 1
ATOM 617 C C . ALA A 1 86 ? 0.377 -3.150 -2.568 1.00 96.38 86 ALA A C 1
ATOM 619 O O . ALA A 1 86 ? 0.511 -2.655 -3.689 1.00 96.38 86 ALA A O 1
ATOM 620 N N . ALA A 1 87 ? 0.758 -4.404 -2.304 1.00 96.88 87 ALA A N 1
ATOM 621 C CA . ALA A 1 87 ? 1.404 -5.250 -3.302 1.00 96.88 87 ALA A CA 1
ATOM 622 C C . ALA A 1 87 ? 0.496 -5.508 -4.511 1.00 96.88 87 ALA A C 1
ATOM 624 O O . ALA A 1 87 ? 0.952 -5.392 -5.650 1.00 96.88 87 ALA A O 1
ATOM 625 N N . VAL A 1 88 ? -0.783 -5.816 -4.277 1.00 97.19 88 VAL A N 1
ATOM 626 C CA . VAL A 1 88 ? -1.766 -6.047 -5.345 1.00 97.19 88 VAL A CA 1
ATOM 627 C C . VAL A 1 88 ? -1.973 -4.782 -6.180 1.00 97.19 88 VAL A C 1
ATOM 629 O O . VAL A 1 88 ? -1.930 -4.855 -7.407 1.00 97.19 88 VAL A O 1
ATOM 632 N N . ALA A 1 89 ? -2.130 -3.618 -5.547 1.00 96.88 89 ALA A N 1
ATOM 633 C CA . ALA A 1 89 ? -2.351 -2.354 -6.248 1.00 96.88 89 ALA A CA 1
ATOM 634 C C . ALA A 1 89 ? -1.131 -1.911 -7.073 1.00 96.88 89 ALA A C 1
ATOM 636 O O . ALA A 1 89 ? -1.275 -1.506 -8.229 1.00 96.88 89 ALA A O 1
ATOM 637 N N . ILE A 1 90 ? 0.081 -2.053 -6.526 1.00 96.56 90 ILE A N 1
ATOM 638 C CA . ILE A 1 90 ? 1.327 -1.789 -7.260 1.00 96.56 90 ILE A CA 1
ATOM 639 C C . ILE A 1 90 ? 1.455 -2.755 -8.443 1.00 96.56 90 ILE A C 1
ATOM 641 O O . ILE A 1 90 ? 1.796 -2.331 -9.547 1.00 96.56 90 ILE A O 1
ATOM 645 N N . ALA A 1 91 ? 1.184 -4.048 -8.237 1.00 96.56 91 ALA A N 1
ATOM 646 C CA . ALA A 1 91 ? 1.253 -5.047 -9.299 1.00 96.56 91 ALA A CA 1
ATOM 647 C C . ALA A 1 91 ? 0.254 -4.748 -10.426 1.00 96.56 91 ALA A C 1
ATOM 649 O O . ALA A 1 91 ? 0.633 -4.796 -11.595 1.00 96.56 91 ALA A O 1
ATOM 650 N N . ALA A 1 92 ? -0.981 -4.370 -10.086 1.00 95.50 92 ALA A N 1
ATOM 651 C CA . ALA A 1 92 ? -1.990 -3.953 -11.054 1.00 95.50 92 ALA A CA 1
ATOM 652 C C . ALA A 1 92 ? -1.549 -2.703 -11.832 1.00 95.50 92 ALA A C 1
ATOM 654 O O . ALA A 1 92 ? -1.606 -2.691 -13.058 1.00 95.50 92 ALA A O 1
ATOM 655 N N . GLY A 1 93 ? -1.025 -1.682 -11.145 1.00 94.75 93 GLY A N 1
ATOM 656 C CA . GLY A 1 93 ? -0.495 -0.481 -11.794 1.00 94.75 93 GLY A CA 1
ATOM 657 C C . GLY A 1 93 ? 0.643 -0.779 -12.770 1.00 94.75 93 GLY A C 1
ATOM 658 O O . GLY A 1 93 ? 0.708 -0.194 -13.848 1.00 94.75 93 GLY A O 1
ATOM 659 N N . LEU A 1 94 ? 1.532 -1.709 -12.412 1.00 94.12 94 LEU A N 1
ATOM 660 C CA . LEU A 1 94 ? 2.622 -2.148 -13.286 1.00 94.12 94 LEU A CA 1
ATOM 661 C C . LEU A 1 94 ? 2.122 -2.947 -14.493 1.00 94.12 94 LEU A C 1
ATOM 663 O O . LEU A 1 94 ? 2.735 -2.861 -15.548 1.00 94.12 94 LEU A O 1
ATOM 667 N N . ALA A 1 95 ? 1.043 -3.717 -14.340 1.00 92.62 95 ALA A N 1
ATOM 668 C CA . ALA A 1 95 ? 0.461 -4.508 -15.422 1.00 92.62 95 ALA A CA 1
ATOM 669 C C . ALA A 1 95 ? -0.297 -3.655 -16.452 1.00 92.62 95 ALA A C 1
ATOM 671 O O . ALA A 1 95 ? -0.425 -4.067 -17.597 1.00 92.62 95 ALA A O 1
ATOM 672 N N . VAL A 1 96 ? -0.811 -2.489 -16.047 1.00 87.00 96 VAL A N 1
ATOM 673 C CA . VAL A 1 96 ? -1.540 -1.564 -16.936 1.00 87.00 96 VAL A CA 1
ATOM 674 C C . VAL A 1 96 ? -0.609 -0.521 -17.571 1.00 87.00 96 VAL A C 1
ATOM 676 O O . VAL A 1 96 ? -0.900 -0.021 -18.653 1.00 87.00 96 VAL A O 1
ATOM 679 N N . GLY A 1 97 ? 0.492 -0.165 -16.900 1.00 71.25 97 GLY A N 1
ATOM 680 C CA . GLY A 1 97 ? 1.440 0.861 -17.353 1.00 71.25 97 GLY A CA 1
ATOM 681 C C . GLY A 1 97 ? 2.724 0.347 -18.016 1.00 71.25 97 GLY A C 1
ATOM 682 O O . GLY A 1 97 ? 3.603 1.165 -18.289 1.00 71.25 97 GLY A O 1
ATOM 683 N N . GLY A 1 98 ? 2.870 -0.967 -18.208 1.00 54.34 98 GLY A N 1
ATOM 684 C CA . GLY A 1 98 ? 4.002 -1.613 -18.888 1.00 54.34 98 GLY A CA 1
ATOM 685 C C . GLY A 1 98 ? 3.562 -2.310 -20.163 1.00 54.34 98 GLY A C 1
ATOM 686 O O . GLY A 1 98 ? 4.416 -2.410 -21.069 1.00 54.34 98 GLY A O 1
#

Sequence (98 aa):
RVALPAILMLTIADPLSGLLGSDELRAAKEASVLAITFLVCFAIATPFVPPVPALLGAFAATLADGVKPVLRGYVIDDNLTIPVAAAVAIAAGLAVGG

Radius of gyration: 12.93 Å; chains: 1; bounding box: 30×27×40 Å

Foldseek 3Di:
DQLQLQLVLLVPLLVVLCVVQVVDPDQFGDPVSLVVSLVVSLVSCVVPAPNQLSNQLSNQLSCLSGHFDADPNDTDDSSPRRSVSSSVRSVVSVVVVD

pLDDT: mean 88.81, std 10.82, range [54.03, 97.62]

Secondary structure (DSSP, 8-state):
--HHHHHHIIIIIHHHHHHHTTT---SB--HHHHHHHHHHHHHHHTTTS-HHHHHHHHHHHHHHHHB--EETTEEPPHHHHHHHHHHHHHHHHHHHH-